Protein AF-A0A820WBW2-F1 (afdb_monomer_lite)

Sequence (64 aa):
ITLAWILAQGNDFIPIPGTTKIKNLEENAAAALINLSNEEEREIRNACEKADVAGERYQEALSG

Structure (mmCIF, N/CA/C/O backbone):
data_AF-A0A820WBW2-F1
#
_entry.id   AF-A0A820WBW2-F1
#
loop_
_atom_site.group_PDB
_atom_site.id
_atom_site.type_symbol
_atom_site.label_atom_id
_atom_site.label_alt_id
_atom_site.label_comp_id
_atom_site.label_asym_id
_atom_site.label_entity_id
_atom_site.label_seq_id
_atom_site.pdbx_PDB_ins_code
_atom_site.Cartn_x
_atom_site.Cartn_y
_atom_site.Cartn_z
_atom_site.occupancy
_atom_site.B_iso_or_equiv
_atom_site.auth_seq_id
_atom_site.auth_comp_id
_atom_site.auth_asym_id
_atom_site.auth_atom_id
_atom_site.pdbx_PDB_model_num
ATOM 1 N N . ILE A 1 1 ? -0.007 3.682 1.086 1.00 88.38 1 ILE A N 1
ATOM 2 C CA . ILE A 1 1 ? -0.978 4.174 0.076 1.00 88.38 1 ILE A CA 1
ATOM 3 C C . ILE A 1 1 ? -1.230 3.146 -1.022 1.00 88.38 1 ILE A C 1
ATOM 5 O O . ILE A 1 1 ? -2.369 2.734 -1.148 1.00 88.38 1 ILE A O 1
ATOM 9 N N . THR A 1 2 ? -0.221 2.646 -1.746 1.00 94.06 2 THR A N 1
ATOM 10 C CA . THR A 1 2 ? -0.434 1.670 -2.841 1.00 94.06 2 THR A CA 1
ATOM 11 C C . THR A 1 2 ? -1.233 0.431 -2.426 1.00 94.06 2 THR A C 1
ATOM 13 O O . THR A 1 2 ? -2.209 0.094 -3.081 1.00 94.06 2 THR A O 1
ATOM 16 N N . LEU A 1 3 ? -0.876 -0.217 -1.311 1.00 96.19 3 LEU A N 1
ATOM 17 C CA . LEU A 1 3 ? -1.625 -1.379 -0.813 1.00 96.19 3 LEU A CA 1
ATOM 18 C C . LEU A 1 3 ?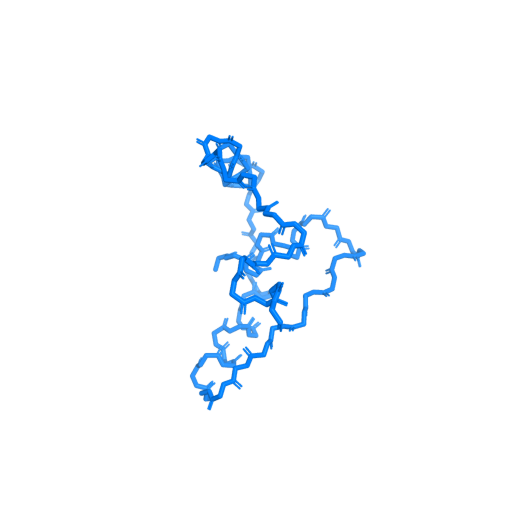 -3.066 -1.033 -0.417 1.00 96.19 3 LEU A C 1
ATOM 20 O O . LEU A 1 3 ? -3.965 -1.810 -0.708 1.00 96.19 3 LEU A O 1
ATOM 24 N N . ALA A 1 4 ? -3.292 0.142 0.176 1.00 96.19 4 ALA A N 1
ATOM 25 C CA . ALA A 1 4 ? -4.637 0.621 0.497 1.00 96.19 4 ALA A CA 1
ATOM 26 C C . ALA A 1 4 ? -5.478 0.821 -0.772 1.00 96.19 4 ALA A C 1
ATOM 28 O O . ALA A 1 4 ? -6.632 0.416 -0.822 1.00 96.19 4 ALA A O 1
ATOM 29 N N . TRP A 1 5 ? -4.876 1.381 -1.827 1.00 96.12 5 TRP A N 1
ATOM 30 C CA . TRP A 1 5 ? -5.540 1.559 -3.117 1.00 96.12 5 TRP A CA 1
ATOM 31 C C . TRP A 1 5 ? -5.876 0.230 -3.801 1.00 96.12 5 TRP A C 1
ATOM 33 O O . TRP A 1 5 ? -6.975 0.102 -4.329 1.00 96.12 5 TRP A O 1
ATOM 43 N N . ILE A 1 6 ? -4.980 -0.766 -3.739 1.00 94.94 6 ILE A N 1
ATOM 44 C CA . ILE A 1 6 ? -5.247 -2.124 -4.248 1.00 94.94 6 ILE A CA 1
ATOM 45 C C . ILE A 1 6 ? -6.414 -2.764 -3.488 1.00 94.94 6 ILE A C 1
ATOM 47 O O . ILE A 1 6 ? -7.320 -3.305 -4.112 1.00 94.94 6 ILE A O 1
ATOM 51 N N . LEU A 1 7 ? -6.417 -2.676 -2.155 1.00 94.81 7 LEU A N 1
ATOM 52 C CA . LEU A 1 7 ? -7.495 -3.215 -1.318 1.00 94.81 7 LEU A CA 1
ATOM 53 C C . LEU A 1 7 ? -8.840 -2.512 -1.566 1.00 94.81 7 LEU A C 1
ATOM 55 O O . LEU A 1 7 ? -9.887 -3.142 -1.460 1.00 94.81 7 LEU A O 1
ATOM 59 N N . ALA A 1 8 ? -8.827 -1.228 -1.934 1.00 94.25 8 ALA A N 1
ATOM 60 C CA . ALA A 1 8 ? -10.036 -0.466 -2.246 1.00 94.25 8 ALA A CA 1
ATOM 61 C C . ALA A 1 8 ? -10.710 -0.873 -3.573 1.00 94.25 8 ALA A C 1
ATOM 63 O O . ALA A 1 8 ? -11.845 -0.471 -3.816 1.00 94.25 8 ALA A O 1
ATOM 64 N N . GLN A 1 9 ? -10.047 -1.662 -4.430 1.00 93.69 9 GLN A N 1
ATOM 65 C CA . GLN A 1 9 ? -10.588 -2.057 -5.739 1.00 93.69 9 GLN A CA 1
ATOM 66 C C . GLN A 1 9 ? -11.721 -3.089 -5.648 1.00 93.69 9 GLN A C 1
ATOM 68 O O . GLN A 1 9 ? -12.521 -3.197 -6.576 1.00 93.69 9 GLN A O 1
ATOM 73 N N . GLY A 1 10 ? -11.804 -3.837 -4.547 1.00 91.50 10 GLY A N 1
ATOM 74 C CA . GLY A 1 10 ? -12.835 -4.850 -4.349 1.00 91.50 10 GLY A CA 1
ATOM 75 C C . GLY A 1 10 ? -12.415 -5.951 -3.382 1.00 91.50 10 GLY A C 1
ATOM 76 O O . GLY A 1 10 ? -11.237 -6.142 -3.090 1.00 91.50 10 GLY A O 1
ATOM 77 N N . ASN A 1 11 ? -13.397 -6.714 -2.898 1.00 91.38 11 ASN A N 1
ATOM 78 C CA . ASN A 1 11 ? -13.173 -7.811 -1.946 1.00 91.38 11 ASN A CA 1
ATOM 79 C C . ASN A 1 11 ? -12.414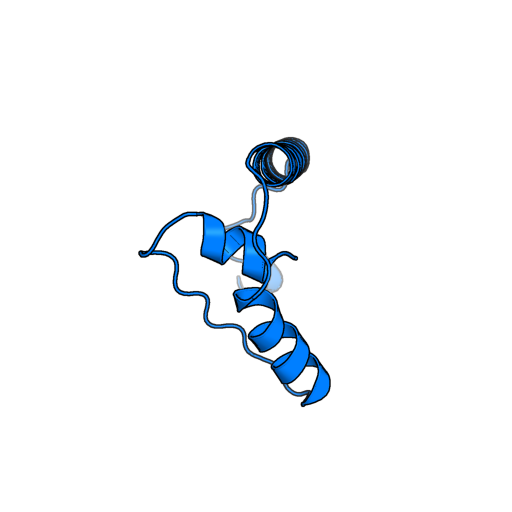 -9.008 -2.552 1.00 91.38 11 ASN A C 1
ATOM 81 O O . ASN A 1 11 ? -11.981 -9.901 -1.828 1.00 91.38 11 ASN A O 1
ATOM 85 N N . ASP A 1 12 ? -12.287 -9.047 -3.873 1.00 95.81 12 ASP A N 1
ATOM 86 C CA . ASP A 1 12 ? -11.540 -10.025 -4.657 1.00 95.81 12 ASP A CA 1
ATOM 87 C C . ASP A 1 12 ? -10.064 -9.635 -4.865 1.00 95.81 12 ASP A C 1
ATOM 89 O O . ASP A 1 12 ? -9.276 -10.439 -5.369 1.00 95.81 12 ASP A O 1
ATOM 93 N N . PHE A 1 13 ? -9.651 -8.446 -4.414 1.00 94.69 13 PHE A N 1
ATOM 94 C CA . PHE A 1 13 ? -8.264 -7.993 -4.465 1.00 94.69 13 PHE A CA 1
ATOM 95 C C . PHE A 1 13 ? -7.517 -8.355 -3.180 1.00 94.69 13 PHE A C 1
ATOM 97 O O . PHE A 1 13 ? -7.618 -7.683 -2.155 1.00 94.69 13 PHE A O 1
ATOM 104 N N . ILE A 1 14 ? -6.712 -9.419 -3.250 1.00 94.56 14 ILE A N 1
ATOM 105 C CA . ILE A 1 14 ? -5.925 -9.931 -2.120 1.00 94.56 14 ILE A CA 1
ATOM 106 C C . ILE A 1 14 ? -4.427 -9.734 -2.418 1.00 94.56 14 ILE A C 1
ATOM 108 O O . ILE A 1 14 ? -3.803 -10.600 -3.037 1.00 94.56 14 ILE A O 1
ATOM 112 N N . PRO A 1 15 ? -3.815 -8.600 -2.024 1.00 93.50 15 PRO A N 1
ATOM 113 C CA . PRO A 1 15 ? -2.391 -8.374 -2.240 1.00 93.50 15 PRO A CA 1
ATOM 114 C C . PRO A 1 15 ? -1.545 -9.287 -1.341 1.00 93.50 15 PRO A C 1
ATOM 116 O O . PRO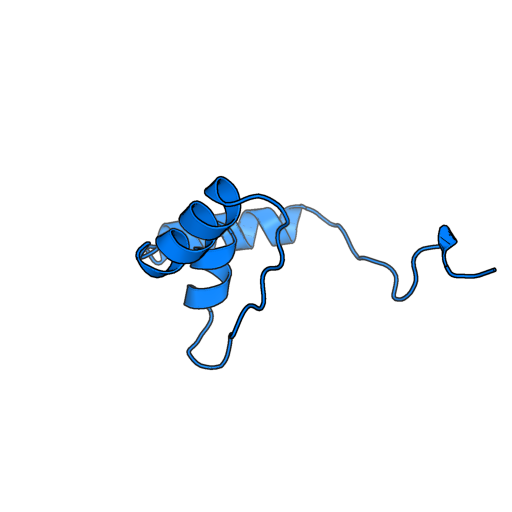 A 1 15 ? -1.838 -9.469 -0.162 1.00 93.50 15 PRO A O 1
ATOM 119 N N . ILE A 1 16 ? -0.440 -9.805 -1.884 1.00 96.19 16 ILE A N 1
ATOM 120 C CA . ILE A 1 16 ? 0.531 -10.659 -1.174 1.00 96.19 16 ILE A CA 1
ATOM 121 C C . ILE A 1 16 ? 1.909 -9.978 -1.069 1.00 96.19 16 ILE A C 1
ATOM 123 O O . ILE A 1 16 ? 2.884 -10.442 -1.665 1.00 96.19 16 ILE A O 1
ATOM 127 N N . PRO A 1 17 ? 2.023 -8.834 -0.366 1.00 95.25 17 PRO A N 1
ATOM 128 C CA . PRO A 1 17 ? 3.273 -8.092 -0.317 1.00 95.25 17 PRO A CA 1
ATOM 129 C C . PRO A 1 17 ? 4.337 -8.844 0.493 1.00 95.25 17 PRO A C 1
ATOM 131 O O . PRO A 1 17 ? 4.165 -9.119 1.679 1.00 95.25 17 PRO A O 1
ATOM 134 N N . GLY A 1 18 ? 5.474 -9.125 -0.143 1.00 96.62 18 GLY A N 1
ATOM 135 C CA . GLY A 1 18 ? 6.667 -9.646 0.519 1.00 96.62 18 GLY A CA 1
ATOM 136 C C . GLY A 1 18 ? 7.615 -8.527 0.951 1.00 96.62 18 GLY A C 1
ATOM 137 O O . GLY A 1 18 ? 7.785 -7.529 0.251 1.00 96.62 18 GLY A O 1
ATOM 138 N N . THR A 1 19 ? 8.274 -8.687 2.097 1.00 97.31 19 THR A N 1
ATOM 139 C CA . THR A 1 19 ? 9.353 -7.790 2.526 1.00 97.31 19 THR A CA 1
ATOM 140 C C . THR A 1 19 ? 10.339 -8.499 3.448 1.00 97.31 19 THR A C 1
ATOM 142 O O . THR A 1 19 ? 9.995 -9.479 4.102 1.00 97.31 19 THR A O 1
ATOM 145 N N . THR A 1 20 ? 11.573 -7.999 3.512 1.00 97.75 20 THR A N 1
ATOM 146 C CA . THR A 1 20 ? 12.640 -8.511 4.387 1.00 97.75 20 THR A CA 1
ATOM 147 C C . THR A 1 20 ? 12.829 -7.678 5.657 1.00 97.75 20 THR A C 1
ATOM 149 O O . THR A 1 20 ? 13.664 -8.018 6.493 1.00 97.75 20 THR A O 1
ATOM 152 N N . LYS A 1 21 ? 12.085 -6.574 5.817 1.00 98.38 21 LYS A N 1
ATOM 153 C CA . LYS A 1 21 ? 12.224 -5.635 6.941 1.00 98.38 21 LYS A CA 1
ATOM 154 C C . LYS A 1 21 ? 10.939 -5.586 7.759 1.00 98.38 21 LYS A C 1
ATOM 156 O O . LYS A 1 21 ? 9.873 -5.347 7.203 1.00 98.38 21 LYS A O 1
ATOM 161 N N . ILE A 1 22 ? 11.059 -5.713 9.082 1.00 98.19 22 ILE A N 1
ATOM 162 C CA . ILE A 1 22 ? 9.908 -5.685 10.005 1.00 98.19 22 ILE A CA 1
ATOM 163 C C . ILE A 1 22 ? 9.130 -4.371 9.886 1.00 98.19 22 ILE A C 1
ATOM 165 O O . ILE A 1 22 ? 7.916 -4.395 9.747 1.00 98.19 22 ILE A O 1
ATOM 169 N N . LYS A 1 23 ? 9.824 -3.230 9.821 1.00 97.88 23 LYS A N 1
ATOM 170 C CA . LYS A 1 23 ? 9.174 -1.924 9.643 1.00 97.88 23 LYS A CA 1
ATOM 171 C C . LYS A 1 23 ? 8.258 -1.884 8.410 1.00 97.88 23 LYS A C 1
ATOM 173 O O . LYS A 1 23 ? 7.151 -1.367 8.467 1.00 97.88 23 LYS A O 1
ATOM 178 N N . ASN A 1 24 ? 8.700 -2.474 7.301 1.00 97.88 24 ASN A N 1
ATOM 179 C CA . ASN A 1 24 ? 7.906 -2.512 6.076 1.00 97.88 24 ASN A CA 1
ATOM 180 C C . ASN A 1 24 ? 6.709 -3.461 6.219 1.00 97.88 24 ASN A C 1
ATOM 182 O O . ASN A 1 24 ? 5.668 -3.214 5.624 1.00 97.88 24 ASN A O 1
ATOM 186 N N . LEU A 1 25 ? 6.843 -4.543 6.993 1.00 97.44 25 LEU A N 1
ATOM 187 C CA . LEU A 1 25 ? 5.726 -5.438 7.294 1.00 97.44 25 LEU A CA 1
ATOM 188 C C . LEU A 1 25 ? 4.635 -4.687 8.066 1.00 97.44 25 LEU A C 1
ATOM 190 O O . LEU A 1 25 ? 3.462 -4.792 7.715 1.00 97.44 25 LEU A O 1
ATOM 194 N N . GLU A 1 26 ? 5.027 -3.902 9.068 1.0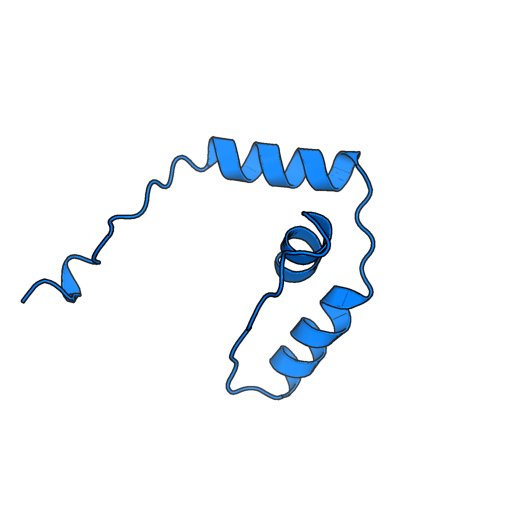0 97.62 26 GLU A N 1
ATOM 195 C CA . GLU A 1 26 ? 4.113 -3.068 9.855 1.00 97.62 26 GLU A CA 1
ATOM 196 C C . GLU A 1 26 ? 3.425 -2.011 8.982 1.00 97.62 26 GLU A C 1
ATOM 198 O O . GLU A 1 26 ? 2.204 -1.878 9.028 1.00 97.62 26 GLU A O 1
ATOM 203 N N . GLU A 1 27 ? 4.178 -1.309 8.130 1.00 97.38 27 GLU A N 1
ATOM 204 C CA . GLU A 1 27 ? 3.626 -0.332 7.181 1.00 97.38 27 GLU A CA 1
ATOM 205 C C . GLU A 1 27 ? 2.665 -0.984 6.169 1.00 97.38 27 GLU A C 1
ATOM 207 O O . GLU A 1 27 ? 1.597 -0.437 5.881 1.00 97.38 27 GLU A O 1
ATOM 212 N N . ASN A 1 28 ? 3.005 -2.173 5.660 1.00 97.12 28 ASN A N 1
ATOM 213 C CA . ASN A 1 28 ? 2.151 -2.930 4.747 1.00 97.12 28 ASN A CA 1
ATOM 214 C C . ASN A 1 28 ? 0.841 -3.356 5.420 1.00 97.12 28 ASN A C 1
ATOM 216 O O . ASN A 1 28 ? -0.219 -3.239 4.808 1.00 97.12 28 ASN A O 1
ATOM 220 N N . ALA A 1 29 ? 0.901 -3.816 6.673 1.00 95.88 29 ALA A N 1
ATOM 221 C CA . ALA A 1 29 ? -0.279 -4.193 7.446 1.00 95.88 29 ALA A CA 1
ATOM 222 C C . ALA A 1 29 ? -1.153 -2.974 7.780 1.00 95.88 29 ALA A C 1
ATOM 224 O O . ALA A 1 29 ? -2.373 -3.023 7.630 1.00 95.88 29 ALA A O 1
ATOM 225 N N . ALA A 1 30 ? -0.536 -1.853 8.166 1.00 97.19 30 ALA A N 1
ATOM 226 C CA . ALA A 1 30 ? -1.242 -0.613 8.477 1.00 97.19 30 ALA A CA 1
ATOM 227 C C . ALA A 1 30 ? -2.004 -0.043 7.269 1.00 97.19 30 ALA A C 1
ATOM 229 O O . ALA A 1 30 ? -3.003 0.653 7.446 1.00 97.19 30 ALA A O 1
ATOM 230 N N . ALA A 1 31 ? -1.588 -0.366 6.039 1.00 96.50 31 ALA A N 1
ATOM 231 C CA . ALA A 1 31 ? -2.284 0.070 4.833 1.00 96.50 31 ALA A CA 1
ATOM 232 C C . ALA A 1 31 ? -3.736 -0.437 4.746 1.00 96.50 31 ALA A C 1
ATOM 234 O O . ALA A 1 31 ? -4.560 0.244 4.145 1.00 96.50 31 ALA A O 1
ATOM 235 N N . ALA A 1 32 ? -4.069 -1.572 5.372 1.00 94.19 32 ALA A N 1
ATOM 236 C CA . ALA A 1 32 ? -5.437 -2.097 5.406 1.00 94.19 32 ALA A CA 1
ATOM 237 C C . ALA A 1 32 ? -6.407 -1.242 6.245 1.00 94.19 32 ALA A C 1
ATOM 239 O O . ALA A 1 32 ? -7.617 -1.416 6.153 1.00 94.19 32 ALA A O 1
ATOM 240 N N . LEU A 1 33 ? -5.886 -0.325 7.066 1.00 96.25 33 LEU A N 1
ATOM 241 C CA . LEU A 1 33 ? -6.684 0.585 7.895 1.00 96.25 33 LEU A CA 1
ATOM 242 C C . LEU A 1 33 ? -6.964 1.926 7.203 1.00 96.25 33 LEU A C 1
ATOM 244 O O . LEU A 1 33 ? -7.681 2.766 7.748 1.00 96.25 33 LEU A O 1
ATOM 248 N N . ILE A 1 34 ? -6.375 2.156 6.030 1.00 96.06 34 ILE A N 1
ATOM 249 C CA . ILE A 1 34 ? -6.528 3.403 5.285 1.00 96.06 34 ILE A CA 1
ATOM 250 C C . ILE A 1 34 ? -7.776 3.291 4.413 1.00 96.06 34 ILE A C 1
ATOM 252 O O . ILE A 1 34 ? -7.818 2.488 3.485 1.00 96.06 34 ILE A O 1
ATOM 256 N N . ASN A 1 35 ? -8.763 4.143 4.681 1.00 95.44 35 ASN A N 1
ATOM 257 C CA . ASN A 1 35 ? -9.919 4.315 3.809 1.00 95.44 35 ASN A CA 1
ATOM 258 C C . ASN A 1 35 ? -9.641 5.461 2.841 1.00 95.44 35 ASN A C 1
ATOM 260 O O . ASN A 1 35 ? -9.420 6.588 3.280 1.00 95.44 35 ASN A O 1
ATOM 264 N N . LEU A 1 36 ? -9.656 5.167 1.545 1.00 95.31 36 LEU A N 1
ATOM 265 C CA . LEU A 1 36 ? -9.576 6.189 0.507 1.00 95.31 36 LEU A CA 1
ATOM 266 C C . LEU A 1 36 ? -10.978 6.699 0.190 1.00 95.31 36 LEU A C 1
ATOM 268 O O . LEU A 1 36 ? -11.925 5.920 0.072 1.00 95.31 36 LEU A O 1
ATOM 272 N N . SER A 1 37 ? -11.105 8.010 0.036 1.00 96.12 37 SER A N 1
ATOM 273 C CA . SER A 1 37 ? -12.290 8.606 -0.567 1.00 96.12 37 SER A CA 1
ATOM 274 C C . SER A 1 37 ? -12.346 8.305 -2.068 1.00 96.12 37 SER A C 1
ATOM 276 O O . SER A 1 37 ? -11.332 8.025 -2.708 1.00 96.12 37 SER A O 1
ATOM 278 N N . ASN A 1 38 ? -13.538 8.428 -2.653 1.00 94.50 38 ASN A N 1
ATOM 279 C CA . ASN A 1 38 ? -13.724 8.251 -4.096 1.00 94.50 38 ASN A CA 1
ATOM 280 C C . ASN A 1 38 ? -12.891 9.246 -4.925 1.00 94.50 38 ASN A C 1
ATOM 282 O O . ASN A 1 38 ? -12.497 8.928 -6.043 1.00 94.50 38 ASN A O 1
ATOM 286 N N . GLU A 1 39 ? -12.625 10.447 -4.398 1.00 96.44 39 GLU A N 1
ATOM 287 C CA . GLU A 1 39 ? -11.793 11.427 -5.104 1.00 96.44 39 GLU A CA 1
ATOM 288 C C . GLU A 1 39 ? -10.322 11.003 -5.091 1.00 96.44 39 GLU A C 1
ATOM 290 O O . GLU A 1 39 ? -9.700 10.955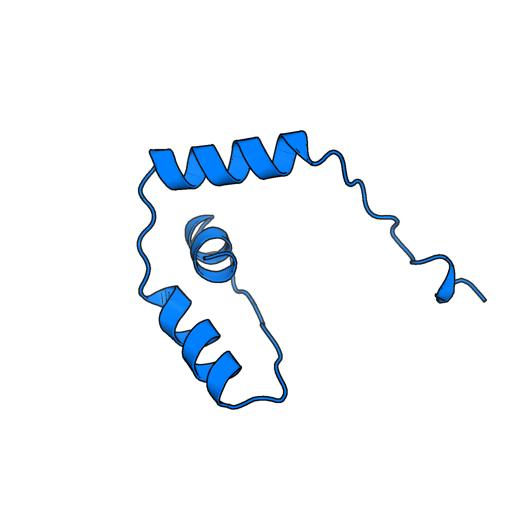 -6.146 1.00 96.44 39 GLU A O 1
ATOM 295 N N . GLU A 1 40 ? -9.783 10.596 -3.938 1.00 96.00 40 GLU A N 1
ATOM 296 C CA . GLU A 1 40 ? -8.400 10.103 -3.838 1.00 96.00 40 GLU A CA 1
ATOM 297 C C . GLU A 1 40 ? -8.175 8.853 -4.702 1.00 96.00 40 GLU A C 1
ATOM 299 O O . GLU A 1 40 ? -7.157 8.724 -5.382 1.00 96.00 40 GLU A O 1
ATOM 304 N N . GLU A 1 41 ? -9.136 7.927 -4.714 1.00 95.12 41 GLU A N 1
ATOM 305 C CA . GLU A 1 41 ? -9.086 6.725 -5.549 1.00 95.12 41 GLU A CA 1
ATOM 306 C C . GLU A 1 41 ? -9.044 7.075 -7.044 1.00 95.12 41 GLU A C 1
ATOM 308 O O . GLU A 1 41 ? -8.215 6.537 -7.790 1.00 95.12 41 GLU A O 1
ATOM 313 N N . ARG A 1 42 ? -9.865 8.044 -7.459 1.00 94.75 42 ARG A N 1
ATOM 314 C CA . ARG A 1 42 ? -9.889 8.581 -8.820 1.00 94.75 42 ARG A CA 1
ATOM 315 C C . ARG A 1 42 ? -8.604 9.330 -9.178 1.00 94.75 42 ARG A C 1
ATOM 317 O O . ARG A 1 42 ? -8.117 9.189 -10.299 1.00 94.75 42 ARG A O 1
ATOM 324 N N . GLU A 1 43 ? -8.039 10.121 -8.271 1.00 95.50 43 GLU A N 1
ATOM 325 C CA . GLU A 1 43 ? -6.764 10.815 -8.483 1.00 95.50 43 GLU A CA 1
ATOM 326 C C . GLU A 1 43 ? -5.620 9.826 -8.724 1.00 95.50 43 GLU A C 1
ATOM 328 O O . GLU A 1 43 ? -4.864 9.982 -9.687 1.00 95.50 43 GLU A O 1
ATOM 333 N N . ILE A 1 44 ? -5.536 8.771 -7.906 1.00 93.94 44 ILE A N 1
ATOM 334 C CA . ILE A 1 44 ? -4.532 7.711 -8.060 1.00 93.94 44 ILE A CA 1
ATOM 335 C C . ILE A 1 44 ? -4.708 7.006 -9.409 1.00 93.94 44 ILE A C 1
ATOM 337 O O . ILE A 1 44 ? -3.732 6.839 -10.141 1.00 93.94 44 ILE A O 1
ATOM 341 N N . ARG A 1 45 ? -5.944 6.653 -9.784 1.00 92.00 45 ARG A N 1
ATOM 342 C CA . ARG A 1 45 ? -6.236 6.018 -11.079 1.00 92.00 45 ARG A CA 1
ATOM 343 C C . ARG A 1 45 ? -5.801 6.886 -12.257 1.00 92.00 45 ARG A C 1
ATOM 345 O O . ARG A 1 45 ? -5.078 6.412 -13.129 1.00 92.00 45 ARG A O 1
ATOM 352 N N . ASN A 1 46 ? -6.163 8.168 -12.239 1.00 93.88 46 ASN A N 1
ATOM 353 C CA . ASN A 1 46 ? -5.768 9.124 -13.273 1.00 93.88 46 ASN A CA 1
ATOM 354 C C . ASN A 1 46 ? -4.243 9.276 -13.370 1.00 93.88 46 ASN A C 1
ATOM 356 O O . ASN A 1 46 ? -3.709 9.471 -14.461 1.00 93.88 46 ASN A O 1
ATOM 360 N N . ALA A 1 47 ? -3.531 9.223 -12.242 1.00 91.62 47 ALA A N 1
ATOM 361 C CA . ALA A 1 47 ? -2.073 9.265 -12.233 1.00 91.62 47 ALA A CA 1
ATOM 362 C C . ALA A 1 47 ? -1.465 7.997 -12.855 1.00 91.62 47 ALA A C 1
ATOM 364 O O . ALA A 1 47 ? -0.524 8.106 -13.640 1.00 91.62 47 ALA A O 1
ATOM 365 N N . CYS A 1 48 ? -2.020 6.816 -12.562 1.00 88.06 48 CYS A N 1
ATOM 366 C CA . CYS A 1 48 ? -1.590 5.552 -13.161 1.00 88.06 48 CYS A CA 1
ATOM 367 C C . CYS A 1 48 ? -1.819 5.515 -14.678 1.00 88.06 48 CYS A C 1
ATOM 369 O O . CYS A 1 48 ? -0.914 5.133 -15.413 1.00 88.06 48 CYS A O 1
ATOM 371 N N . GLU A 1 49 ? -2.987 5.948 -15.156 1.00 89.25 49 GLU A N 1
ATOM 372 C CA . GLU A 1 49 ? -3.306 5.981 -16.593 1.00 89.25 49 GLU A CA 1
ATOM 373 C C . GLU A 1 49 ? -2.386 6.929 -17.374 1.00 89.25 49 GLU A C 1
ATOM 375 O O . GLU A 1 49 ? -2.005 6.641 -18.505 1.00 89.25 49 GLU A O 1
ATOM 380 N N . LYS A 1 50 ? -1.965 8.038 -16.755 1.00 91.31 50 LYS A N 1
ATOM 381 C CA . LYS A 1 50 ? -1.010 8.986 -17.350 1.00 91.31 50 LYS A CA 1
ATOM 382 C C . LYS A 1 50 ? 0.432 8.488 -17.370 1.00 91.31 50 LYS A C 1
ATOM 384 O O . LYS A 1 50 ? 1.247 9.084 -18.067 1.00 91.31 50 LYS A O 1
ATOM 389 N N . ALA A 1 51 ? 0.771 7.468 -16.582 1.00 84.62 51 ALA A N 1
ATOM 390 C CA . ALA A 1 51 ? 2.154 7.027 -16.438 1.00 84.62 51 ALA A CA 1
ATOM 391 C C . ALA A 1 51 ? 2.691 6.293 -17.683 1.00 84.62 51 ALA A C 1
ATOM 393 O O . ALA A 1 51 ? 3.901 6.148 -17.789 1.00 84.62 51 ALA A O 1
ATOM 394 N N . ASP A 1 52 ? 1.821 5.862 -18.607 1.00 66.38 52 ASP A N 1
ATOM 395 C CA . ASP A 1 52 ? 2.146 5.220 -19.897 1.00 66.38 52 ASP A CA 1
ATOM 396 C C . ASP A 1 52 ? 3.269 4.160 -19.821 1.00 66.38 52 ASP A C 1
ATOM 398 O O . ASP A 1 52 ? 4.155 4.072 -20.670 1.00 66.38 52 ASP A O 1
ATOM 402 N N . VAL A 1 53 ? 3.256 3.348 -18.755 1.00 72.31 53 VAL A N 1
ATOM 403 C CA . VAL A 1 53 ? 4.197 2.235 -18.561 1.00 72.31 53 VAL A CA 1
ATOM 404 C C . VAL A 1 53 ? 3.487 0.925 -18.885 1.00 72.31 53 VAL A C 1
ATOM 406 O O . VAL A 1 53 ? 2.947 0.253 -18.004 1.00 72.31 53 VAL A O 1
ATOM 409 N N . ALA A 1 54 ? 3.490 0.540 -20.160 1.00 73.38 54 ALA A N 1
ATOM 410 C CA . ALA A 1 54 ? 3.156 -0.824 -20.549 1.00 73.38 54 ALA A CA 1
ATOM 411 C C . ALA A 1 54 ? 4.369 -1.725 -20.269 1.00 73.38 54 ALA A C 1
ATOM 413 O O . ALA A 1 54 ? 5.412 -1.600 -20.907 1.00 73.38 54 ALA A O 1
ATOM 414 N N . GLY A 1 55 ? 4.258 -2.607 -19.273 1.00 73.62 55 GLY A N 1
ATOM 415 C CA . GLY A 1 55 ? 5.299 -3.594 -18.986 1.00 73.62 55 GLY A CA 1
ATOM 416 C C . GLY A 1 55 ? 5.334 -4.706 -20.036 1.00 73.62 55 GLY A C 1
ATOM 417 O O . GLY A 1 55 ? 4.295 -5.112 -20.558 1.00 73.62 55 GLY A O 1
ATOM 418 N N . GLU A 1 56 ? 6.520 -5.241 -20.315 1.00 80.62 56 GLU A N 1
ATOM 419 C CA . GLU A 1 56 ? 6.655 -6.455 -21.121 1.00 80.62 56 GLU A CA 1
ATOM 420 C C . GLU A 1 56 ? 6.345 -7.713 -20.300 1.00 80.62 56 GLU A C 1
ATOM 422 O O . GLU A 1 56 ? 6.542 -7.760 -19.084 1.00 80.62 56 GLU A O 1
ATOM 427 N N . ARG A 1 57 ? 5.870 -8.770 -20.976 1.00 73.31 57 ARG A N 1
ATOM 428 C CA . ARG A 1 57 ? 5.549 -10.055 -20.328 1.00 73.31 57 ARG A CA 1
ATOM 429 C C . ARG A 1 57 ? 6.780 -10.719 -19.702 1.00 73.31 57 ARG A C 1
ATOM 431 O O . ARG A 1 57 ? 6.647 -11.448 -18.723 1.00 73.31 57 ARG A O 1
ATOM 438 N N . TYR A 1 58 ? 7.952 -10.455 -20.267 1.00 77.00 58 TYR A N 1
ATOM 439 C CA . TYR A 1 58 ? 9.250 -10.857 -19.749 1.00 77.00 58 TYR A CA 1
ATOM 440 C C . TYR A 1 58 ? 10.149 -9.628 -19.746 1.00 77.00 58 TYR A C 1
ATOM 442 O O . TYR A 1 58 ? 10.122 -8.846 -20.687 1.00 77.00 58 TYR A O 1
ATOM 450 N N . GLN A 1 59 ? 10.935 -9.444 -18.691 1.00 71.44 59 GLN A N 1
ATOM 451 C CA . GLN A 1 59 ? 11.997 -8.443 -18.722 1.00 71.44 59 GLN A CA 1
ATOM 452 C C . GLN A 1 59 ? 13.089 -8.951 -19.669 1.00 71.44 59 GLN A C 1
ATOM 454 O O . GLN A 1 59 ? 13.433 -10.127 -19.582 1.00 71.44 59 GLN A O 1
ATOM 459 N N . GLU A 1 60 ? 13.676 -8.094 -20.508 1.00 66.56 60 GLU A N 1
ATOM 460 C CA . GLU A 1 60 ? 14.761 -8.474 -21.435 1.00 66.56 60 GLU A CA 1
ATOM 461 C C . GLU A 1 60 ? 15.895 -9.260 -20.745 1.00 66.56 60 GLU A C 1
ATOM 463 O O . GLU A 1 60 ? 16.475 -10.174 -21.326 1.00 66.56 60 GLU A O 1
ATOM 468 N N . ALA A 1 61 ? 16.157 -8.968 -19.466 1.00 67.12 61 ALA A N 1
ATOM 469 C CA . ALA A 1 61 ? 17.159 -9.641 -18.639 1.00 67.12 61 ALA A CA 1
ATOM 470 C C . ALA A 1 61 ? 16.836 -11.108 -18.267 1.00 67.12 61 ALA A C 1
ATOM 472 O O . ALA A 1 61 ? 17.719 -11.816 -17.793 1.00 67.12 61 ALA A O 1
ATOM 473 N N . LEU A 1 62 ? 15.592 -11.563 -18.447 1.00 60.00 62 LEU A N 1
ATOM 474 C CA . LEU A 1 62 ? 15.128 -12.937 -18.188 1.00 60.00 62 LEU A CA 1
ATOM 475 C C . LEU A 1 62 ? 14.938 -13.748 -19.484 1.00 60.00 62 LEU A C 1
ATOM 477 O O . LEU A 1 62 ? 14.515 -14.901 -19.423 1.00 60.00 62 LEU A O 1
ATOM 481 N N . SER A 1 63 ? 15.237 -13.152 -20.641 1.00 59.19 63 SER A N 1
ATOM 482 C CA . SER A 1 63 ? 15.016 -13.730 -21.972 1.00 59.19 63 SER A CA 1
ATOM 483 C C . SER A 1 63 ? 16.234 -14.483 -22.540 1.00 59.19 63 SER A C 1
ATOM 485 O O . SER A 1 63 ? 16.268 -14.737 -23.744 1.00 59.19 63 SER A O 1
ATOM 487 N N . GLY A 1 64 ? 17.234 -14.811 -21.710 1.00 55.38 64 GLY A N 1
ATOM 488 C CA . GLY A 1 64 ? 18.485 -15.482 -22.100 1.00 55.38 64 GLY A CA 1
ATOM 489 C C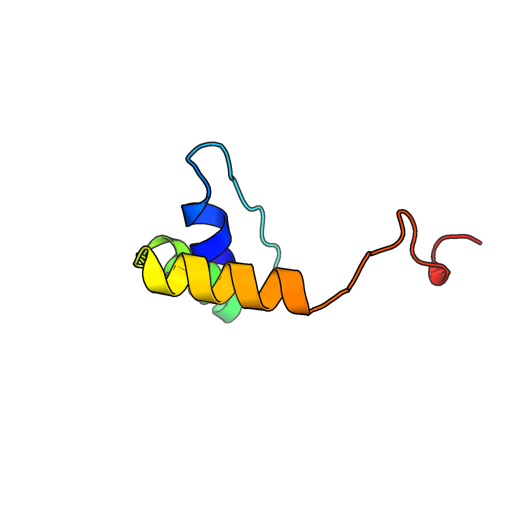 . GLY A 1 64 ? 18.648 -16.865 -21.490 1.00 55.38 64 GLY A C 1
ATOM 490 O O . GLY A 1 64 ? 18.499 -16.970 -20.253 1.00 55.38 64 GLY A O 1
#

Foldseek 3Di:
DVLLLQVVVDPPRDDDDDDPDPVVVVVNVCSVVDDDDPVRSVVVVVVVVVVPDDDDPDDPVRVD

Radius of gyration: 14.78 Å; chains: 1; bounding box: 32×27×32 Å

pLDDT: mean 89.55, std 11.16, range [55.38, 98.38]

Secondary structure (DSSP, 8-state):
-HHHHHHTT-TT-------S-HHHHHHHHHGGGPPPPHHHHHHHHHHHHHT-----SS-GGG--